Protein AF-Q7WUM9-F1 (afdb_monomer_lite)

Sequence (99 aa):
MSSAKKIGLFACTGVVAGNMMGSGIALLPANLASIGGIAIWGWIISIIGAMSLAYVYARLATKNPQQGGPIAYAGEISPAFGFQTGVLYYHANWIGNLA

Secondary structure (DSSP, 8-state):
-----PPPHHHHHHHHHHHHHTTHHHHHHHHHHTT-TTHHHHHHHHHHHHHHHHHHHHHHHHH---TTTHHHHHHHH-HHHHHHHHHHHHHHHHHHHH-

Foldseek 3Di:
DPDPPDDDPVRVVVVVVPLVCDPVVVCVVVVVVVVPPVCVVVVVVVVVVVVVVVVVQVVCCVVPVDPPRPLVVLVVVPVVRSVVCVVVVVVCVVVSVVD

InterPro domains:
  IPR002293 Amino acid/polyamine transporter I [PF13520] (7-97)
  IPR050367 Amino acid-polyamine-organocation superfamily [PTHR42770] (3-97)

Structure (mmCIF, N/CA/C/O backbone):
data_AF-Q7WUM9-F1
#
_entry.id   AF-Q7WUM9-F1
#
loop_
_atom_site.group_PDB
_atom_site.id
_atom_site.type_symbol
_atom_site.label_atom_id
_atom_site.label_alt_id
_atom_site.label_comp_id
_atom_site.label_asym_id
_atom_site.label_entity_id
_atom_site.label_seq_id
_atom_site.pdbx_PDB_ins_code
_atom_site.Cartn_x
_atom_site.Cartn_y
_atom_site.Cartn_z
_atom_site.occupancy
_atom_site.B_iso_or_equiv
_atom_site.auth_seq_id
_atom_site.auth_comp_id
_atom_site.auth_asym_id
_atom_site.auth_atom_id
_atom_site.pdbx_PDB_model_num
ATOM 1 N N . MET A 1 1 ? -17.260 27.277 17.214 1.00 41.62 1 MET A N 1
ATOM 2 C CA . MET A 1 1 ? -16.856 25.901 16.848 1.00 41.62 1 MET A CA 1
ATOM 3 C C . MET A 1 1 ? -16.149 25.963 15.506 1.00 41.62 1 MET A C 1
ATOM 5 O O . MET A 1 1 ? -16.798 26.266 14.514 1.00 41.62 1 MET A O 1
ATOM 9 N N . SER A 1 2 ? -14.825 25.795 15.479 1.00 44.53 2 SER A N 1
ATOM 10 C CA . SER A 1 2 ? -14.069 25.765 14.221 1.00 44.53 2 SER A CA 1
ATOM 11 C C . SER A 1 2 ? -14.450 24.492 13.467 1.00 44.53 2 SER A C 1
ATOM 13 O O . SER A 1 2 ? -14.181 23.392 13.945 1.00 44.53 2 SER A O 1
ATOM 15 N N . SER A 1 3 ? -15.162 24.630 12.348 1.00 53.12 3 SER A N 1
ATOM 16 C CA . SER A 1 3 ? -15.493 23.498 11.484 1.00 53.12 3 SER A CA 1
ATOM 17 C C . SER A 1 3 ? -14.182 22.939 10.937 1.00 53.12 3 SER A C 1
ATOM 19 O O . SER A 1 3 ? -13.476 23.634 10.206 1.00 53.12 3 SER A O 1
ATOM 21 N N . ALA A 1 4 ? -13.809 21.724 11.348 1.00 62.53 4 ALA A N 1
ATOM 22 C CA . ALA A 1 4 ? -12.589 21.080 10.880 1.00 62.53 4 ALA A CA 1
ATOM 23 C C . ALA A 1 4 ? -12.598 21.057 9.345 1.00 62.53 4 ALA A C 1
ATOM 25 O O . ALA A 1 4 ? -13.511 20.500 8.728 1.00 62.53 4 ALA A O 1
ATOM 26 N N . LYS A 1 5 ? -11.604 21.704 8.729 1.00 71.94 5 LYS A N 1
ATOM 27 C CA . LYS A 1 5 ? -11.502 21.824 7.275 1.00 71.94 5 LYS A CA 1
ATOM 28 C C . LYS A 1 5 ? -11.283 20.425 6.700 1.00 71.94 5 LYS A C 1
ATOM 30 O O . LYS A 1 5 ? -10.191 19.873 6.793 1.00 71.94 5 LYS A O 1
ATOM 35 N N . LYS A 1 6 ? -12.345 19.823 6.165 1.00 77.56 6 LYS A N 1
ATOM 36 C CA . LYS A 1 6 ? -12.269 18.501 5.541 1.00 77.56 6 LYS A CA 1
ATOM 37 C C . LYS A 1 6 ? -11.474 18.608 4.245 1.00 77.56 6 LYS A C 1
ATOM 39 O O . LYS A 1 6 ? -11.650 19.554 3.478 1.00 77.56 6 LYS A O 1
ATOM 44 N N . ILE A 1 7 ? -10.598 17.639 4.013 1.00 83.75 7 ILE A N 1
ATOM 45 C CA . ILE A 1 7 ? -9.852 17.529 2.760 1.00 83.75 7 ILE A CA 1
ATOM 46 C C . ILE A 1 7 ? -10.839 17.107 1.660 1.00 83.75 7 ILE A C 1
ATOM 48 O O . ILE A 1 7 ? -11.657 16.209 1.862 1.00 83.75 7 ILE A O 1
ATOM 52 N N . GLY A 1 8 ? -10.806 17.797 0.517 1.00 87.56 8 GLY A N 1
ATOM 53 C CA . GLY A 1 8 ? -11.652 17.483 -0.637 1.00 87.56 8 GLY A CA 1
ATOM 54 C C . GLY A 1 8 ? -11.169 16.246 -1.400 1.00 87.56 8 GLY A C 1
ATOM 55 O O . GLY A 1 8 ? -10.005 15.866 -1.297 1.00 87.56 8 GLY A O 1
ATOM 56 N N . LEU A 1 9 ? -12.044 15.650 -2.217 1.00 87.88 9 LEU A N 1
ATOM 57 C CA . LEU A 1 9 ? -11.772 14.405 -2.952 1.00 87.88 9 LEU A CA 1
ATOM 58 C C . LEU A 1 9 ? -10.457 14.448 -3.747 1.00 87.88 9 LEU A C 1
ATOM 60 O O . LEU A 1 9 ? -9.619 13.572 -3.581 1.00 87.88 9 LEU A O 1
ATOM 64 N N . PHE A 1 10 ? -10.249 15.494 -4.550 1.00 90.50 10 PHE A N 1
ATOM 65 C CA . PHE A 1 10 ? -9.041 15.637 -5.368 1.00 90.50 10 PHE A CA 1
ATOM 66 C C . PHE A 1 10 ? -7.762 15.721 -4.535 1.00 90.50 10 PHE A C 1
ATOM 68 O O . PHE A 1 10 ? -6.751 15.129 -4.901 1.00 90.50 10 PHE A O 1
ATOM 75 N N . ALA A 1 11 ? -7.813 16.416 -3.398 1.00 89.19 11 ALA A N 1
ATOM 76 C CA . ALA A 1 11 ? -6.677 16.498 -2.494 1.00 89.19 11 ALA A CA 1
ATOM 77 C C . ALA A 1 11 ? -6.406 15.137 -1.828 1.00 89.19 11 ALA A C 1
ATOM 79 O O . ALA A 1 11 ? -5.255 14.718 -1.776 1.00 89.19 11 ALA A O 1
ATOM 80 N N . CYS A 1 12 ? -7.442 14.399 -1.411 1.00 88.44 12 CYS A N 1
ATOM 81 C CA . CYS A 1 12 ? -7.287 13.034 -0.896 1.00 88.44 12 CYS A CA 1
ATOM 82 C C . CYS A 1 12 ? -6.671 12.091 -1.942 1.00 88.44 12 CYS A C 1
ATOM 84 O O . CYS A 1 12 ? -5.717 11.379 -1.636 1.00 88.44 12 CYS A O 1
ATOM 86 N N . THR A 1 13 ? -7.174 12.103 -3.179 1.00 89.69 13 THR A N 1
ATOM 87 C CA . THR A 1 13 ? -6.631 11.279 -4.269 1.00 89.69 13 THR A CA 1
ATOM 88 C C . THR A 1 13 ? -5.186 11.658 -4.587 1.00 89.69 13 THR A C 1
ATOM 90 O O . THR A 1 13 ? -4.350 10.772 -4.744 1.00 89.69 13 THR A O 1
ATOM 93 N N . GLY A 1 14 ? -4.872 12.956 -4.623 1.00 91.31 14 GLY A N 1
ATOM 94 C CA . GLY A 1 14 ? -3.515 13.450 -4.852 1.00 91.31 14 GLY A CA 1
ATOM 95 C C . GLY A 1 14 ? -2.532 13.014 -3.765 1.00 91.31 14 GLY A C 1
ATOM 96 O O . GLY A 1 14 ? -1.436 12.567 -4.088 1.00 91.31 14 GLY A O 1
ATOM 97 N N . VAL A 1 15 ? -2.935 13.065 -2.491 1.00 90.12 15 VAL A N 1
ATOM 98 C CA . VAL A 1 15 ? -2.104 12.595 -1.368 1.00 90.12 15 VAL A CA 1
ATOM 99 C C . VAL A 1 15 ? -1.822 11.097 -1.479 1.00 90.12 15 VAL A C 1
ATOM 101 O O . VAL A 1 15 ? -0.679 10.678 -1.321 1.00 90.12 15 VAL A O 1
ATOM 104 N N . VAL A 1 16 ? -2.833 10.282 -1.798 1.00 89.88 16 VAL A N 1
ATOM 105 C CA . VAL A 1 16 ? -2.641 8.833 -1.972 1.00 89.88 16 VAL A CA 1
ATOM 106 C C . VAL A 1 16 ? -1.717 8.539 -3.156 1.00 89.88 16 VAL A C 1
ATOM 108 O O . VAL A 1 16 ? -0.774 7.764 -3.010 1.00 89.88 16 VAL A O 1
ATOM 111 N N . ALA A 1 17 ? -1.941 9.183 -4.305 1.00 89.19 17 ALA A N 1
ATOM 112 C CA . ALA A 1 17 ? -1.111 8.994 -5.494 1.00 89.19 17 ALA A CA 1
ATOM 113 C C . ALA A 1 17 ? 0.344 9.433 -5.259 1.00 89.19 17 ALA A C 1
ATOM 115 O O . ALA A 1 17 ? 1.270 8.724 -5.652 1.00 89.19 17 ALA A O 1
ATOM 116 N N . GLY A 1 18 ? 0.550 10.566 -4.581 1.00 87.50 18 GLY A N 1
ATOM 117 C CA . GLY A 1 18 ? 1.878 11.061 -4.215 1.00 87.50 18 GLY A CA 1
ATOM 118 C C . GLY A 1 18 ? 2.620 10.098 -3.290 1.00 87.50 18 GLY A C 1
ATOM 119 O O . GLY A 1 18 ? 3.758 9.730 -3.580 1.00 87.50 18 GLY A O 1
ATOM 120 N N . ASN A 1 19 ? 1.951 9.617 -2.237 1.00 88.06 19 ASN A N 1
ATOM 121 C CA . ASN A 1 19 ? 2.538 8.656 -1.301 1.00 88.06 19 ASN A CA 1
ATOM 122 C C . ASN A 1 19 ? 2.868 7.309 -1.966 1.00 88.06 19 ASN A C 1
ATOM 124 O O . ASN A 1 19 ? 3.839 6.670 -1.581 1.00 88.06 19 ASN A O 1
ATOM 128 N N . MET A 1 20 ? 2.082 6.871 -2.958 1.00 86.62 20 MET A N 1
ATOM 129 C CA . MET A 1 20 ? 2.335 5.617 -3.679 1.00 86.62 20 MET A CA 1
ATOM 130 C C . MET A 1 20 ? 3.465 5.719 -4.712 1.00 86.62 20 MET A C 1
ATOM 132 O O . MET A 1 20 ? 4.197 4.749 -4.889 1.00 86.62 20 MET A O 1
ATOM 136 N N . MET A 1 21 ? 3.609 6.850 -5.413 1.00 86.44 21 MET A N 1
ATOM 137 C CA . MET A 1 21 ? 4.675 7.014 -6.412 1.00 86.44 21 MET A CA 1
ATOM 138 C C . MET A 1 21 ? 6.058 7.153 -5.763 1.00 86.44 21 MET A C 1
ATOM 140 O O . MET A 1 21 ? 7.011 6.532 -6.243 1.00 86.44 21 MET A O 1
ATOM 144 N N . GLY A 1 22 ? 6.152 7.928 -4.673 1.00 80.94 22 GLY A N 1
ATOM 145 C CA . GLY A 1 22 ? 7.374 8.118 -3.884 1.00 80.94 22 GLY A CA 1
ATOM 146 C C . GLY A 1 22 ? 8.635 8.392 -4.719 1.00 80.94 22 GLY A C 1
ATOM 147 O O . GLY A 1 22 ? 8.576 8.907 -5.837 1.00 80.94 22 GLY A O 1
ATOM 148 N N . SER A 1 23 ? 9.797 8.016 -4.183 1.00 76.50 23 SER A N 1
ATOM 149 C CA . SER A 1 23 ? 11.076 8.007 -4.914 1.00 76.50 23 SER A CA 1
ATOM 150 C C . SER A 1 23 ? 11.207 6.811 -5.876 1.00 76.50 23 SER A C 1
ATOM 152 O O . SER A 1 23 ? 11.972 6.861 -6.841 1.00 76.50 23 SER A O 1
ATOM 154 N N . GLY A 1 24 ? 10.429 5.743 -5.659 1.00 73.62 24 GLY A N 1
ATOM 155 C CA . GLY A 1 24 ? 10.535 4.478 -6.391 1.00 73.62 24 GLY A CA 1
ATOM 156 C C . GLY A 1 24 ? 10.234 4.581 -7.888 1.00 73.62 24 GLY A C 1
ATOM 157 O O . GLY A 1 24 ? 10.848 3.866 -8.683 1.00 73.62 24 GLY A O 1
ATOM 158 N N . ILE A 1 25 ? 9.355 5.500 -8.307 1.00 82.56 25 ILE A N 1
ATOM 159 C CA . ILE A 1 25 ? 8.998 5.649 -9.727 1.00 82.56 25 ILE A CA 1
ATOM 160 C C . ILE A 1 25 ? 10.160 6.125 -10.607 1.00 82.56 25 ILE A C 1
ATOM 162 O O . ILE A 1 25 ? 10.229 5.756 -11.778 1.00 82.56 25 ILE A O 1
ATOM 166 N N . ALA A 1 26 ? 11.110 6.876 -10.043 1.00 82.12 26 ALA A N 1
ATOM 167 C CA . ALA A 1 26 ? 12.297 7.329 -10.766 1.00 82.12 26 ALA A CA 1
ATOM 168 C C . ALA A 1 26 ? 13.285 6.181 -11.046 1.00 82.12 26 ALA A C 1
ATOM 170 O O . ALA A 1 26 ? 13.980 6.191 -12.059 1.00 82.12 26 ALA A O 1
ATOM 171 N N . LEU A 1 27 ? 13.328 5.176 -10.164 1.00 81.94 27 LEU A N 1
ATOM 172 C CA . LEU A 1 27 ? 14.236 4.027 -10.261 1.00 81.94 27 LEU A CA 1
ATOM 173 C C . LEU A 1 27 ? 13.631 2.849 -11.036 1.00 81.94 27 LEU A C 1
ATOM 175 O O . LEU A 1 27 ? 14.361 1.971 -11.501 1.00 81.94 27 LEU A O 1
ATOM 179 N N . LEU A 1 28 ? 12.306 2.832 -11.211 1.00 81.81 28 LEU A N 1
ATOM 180 C CA . LEU A 1 28 ? 11.589 1.779 -11.932 1.00 81.81 28 LEU A CA 1
ATOM 181 C C . LEU A 1 28 ? 12.162 1.501 -13.334 1.00 81.81 28 LEU A C 1
ATOM 183 O O . LEU A 1 28 ? 12.418 0.329 -13.611 1.00 81.81 28 LEU A O 1
ATOM 187 N N . PRO A 1 29 ? 12.430 2.498 -14.204 1.00 79.88 29 PRO A N 1
ATOM 188 C CA . PRO A 1 29 ? 12.960 2.237 -15.542 1.00 79.88 29 PRO A CA 1
ATOM 189 C C . PRO A 1 29 ? 14.315 1.526 -15.520 1.00 79.88 29 PRO A C 1
ATOM 191 O O . PRO A 1 29 ? 14.522 0.597 -16.294 1.00 79.88 29 PRO A O 1
ATOM 194 N N . ALA A 1 30 ? 15.211 1.912 -14.606 1.00 82.56 30 ALA A N 1
ATOM 195 C CA . ALA A 1 30 ? 16.524 1.287 -14.467 1.00 82.56 30 ALA A CA 1
ATOM 196 C C . ALA A 1 30 ? 16.412 -0.172 -13.990 1.00 82.56 30 ALA A C 1
ATOM 198 O O . ALA A 1 30 ? 17.059 -1.058 -14.547 1.00 82.56 30 ALA A O 1
ATOM 199 N N . ASN A 1 31 ? 15.533 -0.442 -13.019 1.00 81.50 31 ASN A N 1
ATOM 200 C CA . ASN A 1 31 ? 15.307 -1.798 -12.511 1.00 81.50 31 ASN A CA 1
ATOM 201 C C . ASN A 1 31 ? 14.641 -2.701 -13.563 1.00 81.50 31 ASN A C 1
ATOM 203 O O . ASN A 1 31 ? 15.049 -3.847 -13.756 1.00 81.50 31 ASN A O 1
AT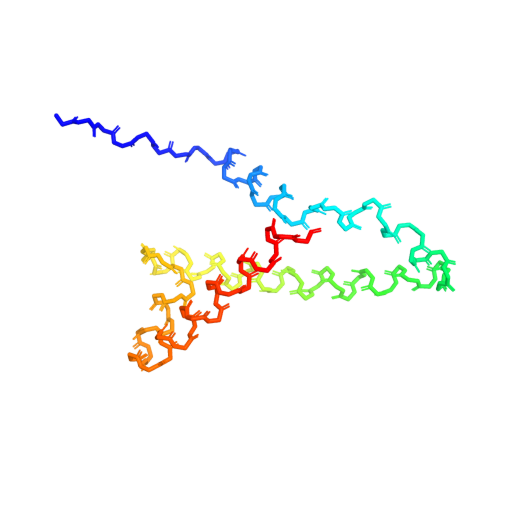OM 207 N N . LEU A 1 32 ? 13.649 -2.178 -14.287 1.00 80.19 32 LEU A N 1
ATOM 208 C CA . LEU A 1 32 ? 12.906 -2.907 -15.320 1.00 80.19 32 LEU A CA 1
ATOM 209 C C . LEU A 1 32 ? 13.723 -3.106 -16.604 1.00 80.19 32 LEU A C 1
ATOM 211 O O . LEU A 1 32 ? 13.516 -4.102 -17.296 1.00 80.19 32 LEU A O 1
ATOM 215 N N . ALA A 1 33 ? 14.682 -2.224 -16.902 1.00 80.44 33 ALA A N 1
ATOM 216 C CA . ALA A 1 33 ? 15.584 -2.377 -18.044 1.00 80.44 33 ALA A CA 1
ATOM 217 C C . ALA A 1 33 ? 16.412 -3.670 -17.973 1.00 80.44 33 ALA A C 1
ATOM 219 O O . ALA A 1 33 ? 16.691 -4.262 -19.012 1.00 80.44 33 ALA A O 1
ATOM 220 N N . SER A 1 34 ? 16.747 -4.144 -16.766 1.00 76.69 34 SER A N 1
ATOM 221 C CA . SER A 1 34 ? 17.475 -5.410 -16.576 1.00 76.69 34 SER A CA 1
ATOM 222 C C . SER A 1 34 ? 16.645 -6.654 -16.929 1.00 76.69 34 SER A C 1
ATOM 224 O O . SER A 1 34 ? 17.197 -7.668 -17.348 1.00 76.69 34 SER A O 1
ATOM 226 N N . ILE A 1 35 ? 15.317 -6.565 -16.797 1.00 79.31 35 ILE A N 1
ATOM 227 C CA . ILE A 1 35 ? 14.354 -7.636 -17.102 1.00 79.31 35 ILE A CA 1
ATOM 228 C C . ILE A 1 35 ? 13.888 -7.543 -18.568 1.00 79.31 35 ILE A C 1
ATOM 230 O O . ILE A 1 35 ? 13.557 -8.551 -19.192 1.00 79.31 35 ILE A O 1
ATOM 234 N N . GLY A 1 36 ? 13.876 -6.334 -19.138 1.00 81.00 36 GLY A N 1
ATOM 235 C CA . GLY A 1 36 ? 13.432 -6.058 -20.503 1.00 81.00 36 GLY A CA 1
ATOM 236 C C . GLY A 1 36 ? 11.905 -5.983 -20.652 1.00 81.00 36 GLY A C 1
ATOM 237 O O . GLY A 1 36 ? 11.151 -5.919 -19.680 1.00 81.00 36 GLY A O 1
ATOM 238 N N . GLY A 1 37 ? 11.421 -5.996 -21.900 1.00 79.94 37 GLY A N 1
ATOM 239 C CA . GLY A 1 37 ? 10.001 -5.784 -22.238 1.00 79.94 37 GLY A CA 1
ATOM 240 C C . GLY A 1 37 ? 9.021 -6.823 -21.675 1.00 79.94 37 GLY A C 1
ATOM 241 O O . GLY A 1 37 ? 7.820 -6.563 -21.619 1.00 79.94 37 GLY A O 1
ATOM 242 N N . ILE A 1 38 ? 9.511 -7.973 -21.195 1.00 85.56 38 ILE A N 1
ATOM 243 C CA . ILE A 1 38 ? 8.666 -8.995 -20.561 1.00 85.56 38 ILE A CA 1
ATOM 244 C C . ILE A 1 38 ? 8.055 -8.518 -19.237 1.00 85.56 38 ILE A C 1
ATOM 246 O O . ILE A 1 38 ? 7.033 -9.048 -18.798 1.00 85.56 38 ILE A O 1
ATOM 250 N N . ALA A 1 39 ? 8.614 -7.467 -18.634 1.00 83.25 39 ALA A N 1
ATOM 251 C CA . ALA A 1 39 ? 8.091 -6.888 -17.407 1.00 83.25 39 ALA A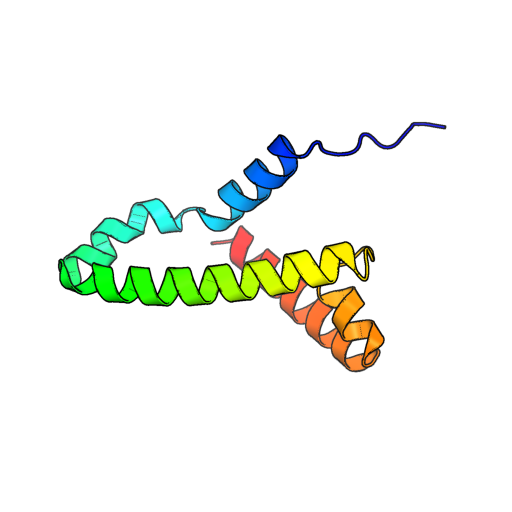 CA 1
ATOM 252 C C . ALA A 1 39 ? 6.666 -6.317 -17.541 1.00 83.25 39 ALA A C 1
ATOM 254 O O . ALA A 1 39 ? 5.988 -6.130 -16.530 1.00 83.25 39 ALA A O 1
ATOM 255 N N . ILE A 1 40 ? 6.172 -6.103 -18.769 1.00 85.94 40 ILE A N 1
ATOM 256 C CA . ILE A 1 40 ? 4.779 -5.712 -19.032 1.00 85.94 40 ILE A CA 1
ATOM 257 C C . ILE A 1 40 ? 3.776 -6.717 -18.431 1.00 85.94 40 ILE A C 1
ATOM 259 O O . ILE A 1 40 ? 2.743 -6.317 -17.898 1.00 85.94 40 ILE A O 1
ATOM 263 N N . TRP A 1 41 ? 4.098 -8.016 -18.432 1.00 88.06 41 TRP A N 1
ATOM 264 C CA . TRP A 1 41 ? 3.248 -9.044 -17.824 1.00 88.06 41 TRP A CA 1
ATOM 265 C C . TRP A 1 41 ? 3.235 -8.943 -16.299 1.00 88.06 41 TRP A C 1
ATOM 267 O O . TRP A 1 41 ? 2.183 -9.086 -15.677 1.00 88.06 41 TRP A O 1
ATOM 277 N N . GLY A 1 42 ? 4.385 -8.617 -15.700 1.00 87.69 42 GLY A N 1
ATOM 278 C CA . GLY A 1 42 ? 4.484 -8.317 -14.272 1.00 87.69 42 GLY A CA 1
ATOM 279 C C . GLY A 1 42 ? 3.633 -7.107 -13.888 1.00 87.69 42 GLY A C 1
ATOM 280 O O . GLY A 1 42 ? 2.921 -7.150 -12.884 1.00 87.69 42 GLY A O 1
ATOM 281 N N . TRP A 1 43 ? 3.628 -6.063 -14.720 1.00 89.06 43 TRP A N 1
ATOM 282 C CA . TRP A 1 43 ? 2.755 -4.901 -14.545 1.00 89.06 43 TRP A CA 1
ATOM 283 C C . TRP A 1 43 ? 1.272 -5.263 -14.597 1.00 89.06 43 TRP A C 1
ATOM 285 O O . TRP A 1 43 ? 0.524 -4.820 -13.730 1.00 89.06 43 TRP A O 1
ATOM 295 N N . ILE A 1 44 ? 0.843 -6.106 -15.542 1.00 92.62 44 ILE A N 1
ATOM 296 C CA . ILE A 1 44 ? -0.557 -6.558 -15.625 1.00 92.62 44 ILE A CA 1
ATOM 297 C C . ILE A 1 44 ? -0.970 -7.278 -14.336 1.00 92.62 44 ILE A C 1
ATOM 299 O O . ILE A 1 44 ? -1.991 -6.937 -13.738 1.00 92.62 44 ILE A O 1
ATOM 303 N N . ILE A 1 45 ? -0.159 -8.231 -13.866 1.00 93.31 45 ILE A N 1
ATOM 304 C CA . ILE A 1 45 ? -0.446 -8.977 -12.631 1.00 93.31 45 ILE A CA 1
ATOM 305 C C . ILE A 1 45 ? -0.473 -8.029 -11.422 1.00 93.31 45 ILE A C 1
ATOM 307 O O . ILE A 1 45 ? -1.372 -8.112 -10.583 1.00 93.31 45 ILE A O 1
ATOM 311 N N . SER A 1 46 ? 0.468 -7.085 -11.361 1.00 91.19 46 SER A N 1
ATOM 312 C CA . SER A 1 46 ? 0.562 -6.103 -10.275 1.00 91.19 46 SER A CA 1
ATOM 313 C C . SER A 1 46 ? -0.648 -5.168 -10.246 1.00 91.19 46 SER A C 1
ATOM 315 O O . SER A 1 46 ? -1.193 -4.912 -9.174 1.00 91.19 46 SER A O 1
ATOM 317 N N . ILE A 1 47 ? -1.122 -4.708 -11.410 1.00 92.94 47 ILE A N 1
ATOM 318 C CA . ILE A 1 47 ? -2.333 -3.884 -11.535 1.00 92.94 47 ILE A CA 1
ATOM 319 C C . ILE A 1 47 ? -3.556 -4.656 -11.041 1.00 92.94 47 ILE A C 1
ATOM 321 O O . ILE A 1 47 ? -4.358 -4.101 -10.292 1.00 92.94 47 ILE A O 1
ATOM 325 N N . ILE A 1 48 ? -3.696 -5.933 -11.403 1.00 95.25 48 ILE A N 1
ATOM 326 C CA . ILE A 1 48 ? -4.821 -6.763 -10.946 1.00 95.25 48 ILE A CA 1
ATOM 327 C C . ILE A 1 48 ? -4.806 -6.905 -9.416 1.00 95.25 48 ILE A C 1
ATOM 329 O O . ILE A 1 48 ? -5.842 -6.726 -8.766 1.00 95.25 48 ILE A O 1
ATOM 333 N N . GLY A 1 49 ? -3.637 -7.172 -8.827 1.00 92.75 49 GLY A N 1
ATOM 334 C CA . GLY A 1 49 ? -3.475 -7.247 -7.373 1.00 92.75 49 GLY A CA 1
ATOM 335 C C . GLY A 1 49 ? -3.798 -5.920 -6.678 1.00 92.75 49 GLY A C 1
ATOM 336 O O . GLY A 1 49 ? -4.591 -5.887 -5.735 1.00 92.75 49 GLY A O 1
ATOM 337 N N . ALA A 1 50 ? -3.252 -4.814 -7.189 1.00 93.50 50 ALA A N 1
ATOM 338 C CA . ALA A 1 50 ? -3.479 -3.474 -6.653 1.00 93.50 50 ALA A CA 1
ATOM 339 C C . ALA A 1 50 ? -4.957 -3.058 -6.735 1.00 93.50 50 ALA A C 1
ATOM 341 O O . ALA A 1 50 ? -5.509 -2.559 -5.754 1.00 93.50 50 ALA A O 1
ATOM 342 N N . MET A 1 51 ? -5.624 -3.319 -7.863 1.00 94.06 51 MET A N 1
ATOM 343 C CA . MET A 1 51 ? -7.054 -3.043 -8.050 1.00 94.06 51 MET A CA 1
ATOM 344 C C . MET A 1 51 ? -7.924 -3.854 -7.087 1.00 94.06 51 MET A C 1
ATOM 346 O O . MET A 1 51 ? -8.880 -3.323 -6.519 1.00 94.06 51 MET A O 1
ATOM 350 N N . SER A 1 52 ? -7.573 -5.121 -6.857 1.00 94.38 52 SER A N 1
ATOM 351 C CA . SER A 1 52 ? -8.283 -5.984 -5.906 1.00 94.38 52 SER A CA 1
ATOM 352 C C . SER A 1 52 ? -8.182 -5.436 -4.480 1.00 94.38 52 SER A C 1
ATOM 354 O O . SER A 1 52 ? -9.190 -5.324 -3.781 1.00 94.38 52 SER A O 1
ATOM 356 N N . LEU A 1 53 ? -6.983 -5.017 -4.065 1.00 91.19 53 LEU A N 1
ATOM 357 C CA . LEU A 1 53 ? -6.760 -4.427 -2.746 1.00 91.19 53 LEU A CA 1
ATOM 358 C C . LEU A 1 53 ? -7.471 -3.071 -2.599 1.00 91.19 53 LEU A C 1
ATOM 360 O O . LEU A 1 53 ? -8.121 -2.817 -1.582 1.00 91.19 53 LEU A O 1
ATOM 364 N N . ALA A 1 54 ? -7.413 -2.226 -3.631 1.00 91.56 54 ALA A N 1
ATOM 365 C CA . ALA A 1 54 ? -8.116 -0.947 -3.668 1.00 91.56 54 ALA A CA 1
ATOM 366 C C . ALA A 1 54 ? -9.633 -1.130 -3.509 1.00 91.56 54 ALA A C 1
ATOM 368 O O . ALA A 1 54 ? -10.267 -0.388 -2.757 1.00 91.56 54 ALA A O 1
ATOM 369 N N . TYR A 1 55 ? -10.211 -2.149 -4.152 1.00 92.75 55 TYR A N 1
ATOM 370 C CA . TYR A 1 55 ? -11.628 -2.470 -4.009 1.00 92.75 55 TYR A CA 1
ATOM 371 C C . TYR A 1 55 ? -11.992 -2.884 -2.576 1.00 92.75 55 TYR A C 1
ATOM 373 O O . TYR A 1 55 ? -12.997 -2.411 -2.038 1.00 92.75 55 TYR A O 1
ATOM 381 N N .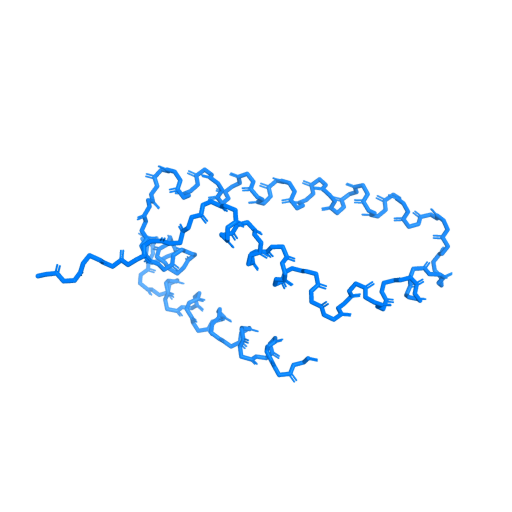 VAL A 1 56 ? -11.166 -3.713 -1.928 1.00 91.56 56 VAL A N 1
ATOM 382 C CA . VAL A 1 56 ? -11.376 -4.113 -0.526 1.00 91.56 56 VAL A CA 1
ATOM 383 C C . VAL A 1 56 ? -11.373 -2.891 0.392 1.00 91.56 56 VAL A C 1
ATOM 385 O O . VAL A 1 56 ? -12.316 -2.710 1.166 1.00 91.56 56 VAL A O 1
ATOM 388 N N . TYR A 1 57 ? -10.379 -2.008 0.267 1.00 88.31 57 TYR A N 1
ATOM 389 C CA . TYR A 1 57 ? -10.320 -0.789 1.078 1.00 88.31 57 TYR A CA 1
ATOM 390 C C . TYR A 1 57 ? -11.468 0.178 0.782 1.00 88.31 57 TYR A C 1
ATOM 392 O O . TYR A 1 57 ? -12.047 0.724 1.718 1.00 88.31 57 TYR A O 1
ATOM 400 N N . ALA A 1 58 ? -11.864 0.349 -0.482 1.00 88.38 58 ALA A N 1
ATOM 401 C CA . ALA A 1 58 ? -13.021 1.169 -0.841 1.00 88.38 58 ALA A CA 1
ATOM 402 C C . ALA A 1 58 ? -14.322 0.615 -0.232 1.00 88.38 58 ALA A C 1
ATOM 404 O O . ALA A 1 58 ? -15.165 1.365 0.275 1.00 88.38 58 ALA A O 1
ATOM 405 N N . ARG A 1 59 ? -14.489 -0.713 -0.230 1.00 88.38 59 ARG A N 1
ATOM 406 C CA . ARG A 1 59 ? -15.661 -1.366 0.360 1.00 88.38 59 ARG A CA 1
ATOM 407 C C . ARG A 1 59 ? -15.674 -1.269 1.885 1.00 88.38 59 ARG A C 1
ATOM 409 O O . ARG A 1 59 ? -16.741 -1.056 2.456 1.00 88.38 59 ARG A O 1
ATOM 416 N N . LEU A 1 60 ? -14.521 -1.396 2.537 1.00 86.06 60 LEU A N 1
ATOM 417 C CA . LEU A 1 60 ? -14.399 -1.228 3.988 1.00 86.06 60 LEU A CA 1
ATOM 418 C C . LEU A 1 60 ? -14.636 0.225 4.407 1.00 86.06 60 LEU A C 1
ATOM 420 O O . LEU A 1 60 ? -15.435 0.463 5.305 1.00 86.06 60 LEU A O 1
ATOM 424 N N . ALA A 1 61 ? -14.051 1.191 3.697 1.00 84.19 61 ALA A N 1
ATOM 425 C CA . ALA A 1 61 ? -14.235 2.613 3.978 1.00 84.19 61 ALA A CA 1
ATOM 426 C C . ALA A 1 61 ? -15.697 3.067 3.831 1.00 84.19 61 ALA A C 1
ATOM 428 O O . ALA A 1 61 ? -16.140 3.959 4.549 1.00 84.19 61 ALA A O 1
ATOM 429 N N . THR A 1 62 ? -16.459 2.449 2.921 1.00 84.75 62 THR A N 1
ATOM 430 C CA . THR A 1 62 ? -17.890 2.747 2.736 1.00 84.75 62 THR A CA 1
ATOM 431 C C . THR A 1 62 ? -18.792 2.025 3.736 1.00 84.75 62 THR A C 1
ATOM 433 O O . THR A 1 62 ? -19.784 2.606 4.168 1.00 84.75 62 THR A O 1
ATOM 436 N N . LYS A 1 63 ? -18.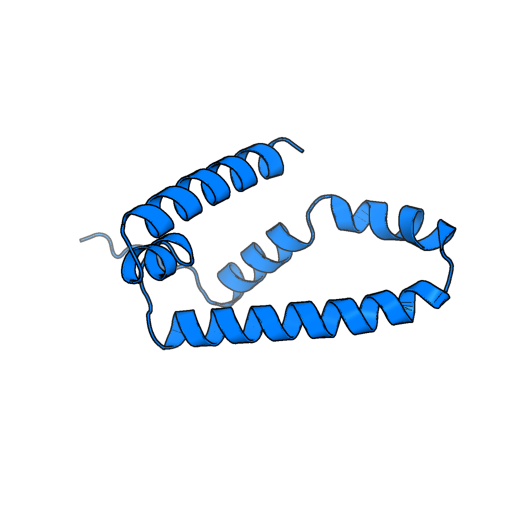477 0.778 4.113 1.00 83.56 63 LYS A N 1
ATOM 437 C CA . LYS A 1 63 ? -19.282 -0.000 5.073 1.00 83.56 63 LYS A CA 1
ATOM 438 C C . LYS A 1 63 ? -19.006 0.347 6.534 1.00 83.56 63 LYS A C 1
ATOM 440 O O . LYS A 1 63 ? -19.935 0.313 7.333 1.00 83.56 63 LYS A O 1
ATOM 445 N N . ASN A 1 64 ? -17.757 0.643 6.879 1.00 81.25 64 ASN A N 1
ATOM 446 C CA . ASN A 1 64 ? -17.335 0.971 8.233 1.00 81.25 64 ASN A CA 1
ATOM 447 C C . ASN A 1 64 ? -16.370 2.176 8.206 1.00 81.25 64 ASN A C 1
ATOM 449 O O . ASN A 1 64 ? -15.149 2.008 8.138 1.00 81.25 64 ASN A O 1
ATOM 453 N N . PRO A 1 65 ? -16.888 3.417 8.199 1.00 76.94 65 PRO A N 1
ATOM 454 C CA . PRO A 1 65 ? -16.074 4.628 8.112 1.00 76.94 65 PRO A CA 1
ATOM 455 C C . PRO A 1 65 ? -15.471 5.010 9.478 1.00 76.94 65 PRO A C 1
ATOM 457 O O . PRO A 1 65 ? -15.696 6.107 9.991 1.00 76.94 65 PRO A O 1
ATOM 460 N N . GLN A 1 66 ? -14.712 4.101 10.090 1.00 77.81 66 GLN A N 1
ATOM 461 C CA . GLN A 1 66 ? -14.001 4.355 11.343 1.00 77.81 66 GLN A CA 1
ATOM 462 C C . GLN A 1 66 ? -12.677 5.095 11.123 1.00 77.81 66 GLN A C 1
ATOM 464 O O . GLN A 1 66 ? -11.955 4.884 10.146 1.00 77.81 66 GLN A O 1
ATOM 469 N N . GLN A 1 67 ? -12.337 5.961 12.079 1.00 72.44 67 GLN A N 1
ATOM 470 C CA . GLN A 1 67 ? -11.036 6.626 12.123 1.00 72.44 67 GLN A CA 1
ATOM 471 C C . GLN A 1 67 ? -9.953 5.622 12.538 1.00 72.44 67 GLN A C 1
ATOM 473 O O . GLN A 1 67 ? -10.131 4.882 13.499 1.00 72.44 67 GLN A O 1
ATOM 478 N N . GLY A 1 68 ? -8.830 5.600 11.817 1.00 72.50 68 GLY A N 1
ATOM 479 C CA . GLY A 1 68 ? -7.724 4.656 12.049 1.00 72.50 68 GLY A CA 1
ATOM 480 C C . GLY A 1 68 ? -7.602 3.542 11.003 1.00 72.50 68 GLY A C 1
ATOM 481 O O . GLY A 1 68 ? -6.602 2.825 11.001 1.00 72.50 68 GLY A O 1
ATOM 482 N N . GLY A 1 69 ? -8.567 3.422 10.083 1.00 82.50 69 GLY A N 1
ATOM 483 C CA . GLY A 1 69 ? -8.480 2.550 8.9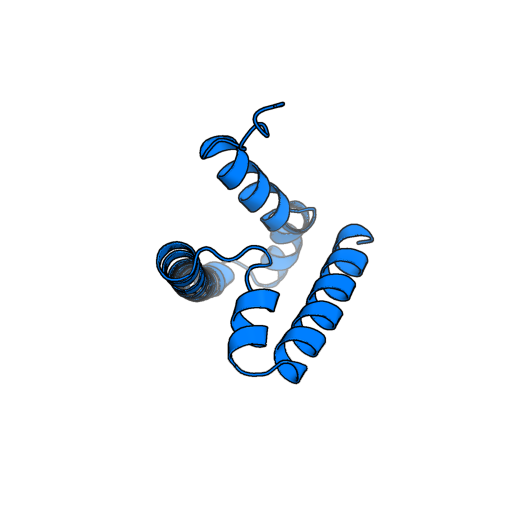08 1.00 82.50 69 GLY A CA 1
ATOM 484 C C . GLY A 1 69 ? -8.150 1.091 9.271 1.00 82.50 69 GLY A C 1
ATOM 485 O O . GLY A 1 69 ? -8.903 0.493 10.036 1.00 82.50 69 GLY A O 1
ATOM 486 N N . PRO A 1 70 ? -7.033 0.508 8.782 1.00 79.12 70 PRO A N 1
ATOM 487 C CA . PRO A 1 70 ? -6.677 -0.893 9.040 1.00 79.12 70 PRO A CA 1
ATOM 488 C C . PRO A 1 70 ? -6.584 -1.255 10.527 1.00 79.12 70 PRO A C 1
ATOM 490 O O . PRO A 1 70 ? -6.936 -2.367 10.909 1.00 79.12 70 PRO A O 1
ATOM 493 N N . ILE A 1 71 ? -6.129 -0.319 11.366 1.00 83.00 71 ILE A N 1
ATOM 494 C CA . ILE A 1 71 ? -5.960 -0.528 12.811 1.00 83.00 71 ILE A CA 1
ATOM 495 C C . ILE A 1 71 ? -7.328 -0.682 13.479 1.00 83.00 71 ILE A C 1
ATOM 497 O O . ILE A 1 71 ? -7.515 -1.566 14.312 1.00 83.00 71 ILE A O 1
ATOM 501 N N . ALA A 1 72 ? -8.290 0.150 13.073 1.00 81.06 72 ALA A N 1
ATOM 502 C CA . ALA A 1 72 ? -9.660 0.085 13.563 1.00 81.06 72 ALA A CA 1
ATOM 503 C C . ALA A 1 72 ? -10.342 -1.212 13.096 1.00 81.06 72 ALA A C 1
ATOM 505 O O . ALA A 1 72 ? -10.885 -1.944 13.917 1.00 81.06 72 ALA A O 1
ATOM 506 N N . TYR A 1 73 ? -10.189 -1.570 11.815 1.00 82.56 73 TYR A N 1
ATOM 507 C CA . TYR A 1 73 ? -10.747 -2.810 11.261 1.00 82.56 73 TYR A CA 1
ATOM 508 C C . TYR A 1 73 ? -10.193 -4.073 11.929 1.00 82.56 73 TYR A C 1
ATOM 510 O O . TYR A 1 73 ? -10.946 -4.995 12.225 1.00 82.56 73 TYR A O 1
ATOM 518 N N . ALA A 1 74 ? -8.887 -4.123 12.202 1.00 80.88 74 ALA A N 1
ATOM 519 C CA . ALA A 1 74 ? -8.281 -5.246 12.914 1.00 80.88 74 ALA A CA 1
ATOM 520 C C . ALA A 1 74 ? -8.658 -5.264 14.406 1.00 80.88 74 ALA A C 1
ATOM 522 O O . ALA A 1 74 ? -8.817 -6.337 14.991 1.00 80.88 74 ALA A O 1
ATOM 523 N N . GLY A 1 75 ? -8.830 -4.087 15.015 1.00 79.31 75 GLY A N 1
ATOM 524 C CA . GLY A 1 75 ? -9.265 -3.934 16.403 1.00 79.31 75 GLY A CA 1
ATOM 525 C C . GLY A 1 75 ? -10.679 -4.455 16.666 1.00 79.31 75 GLY A C 1
ATOM 526 O O . GLY A 1 75 ? -10.928 -4.974 17.751 1.00 79.31 75 GLY A O 1
ATOM 527 N N . GLU A 1 76 ? -11.574 -4.391 15.674 1.00 82.38 76 GLU A N 1
ATOM 528 C CA . GLU A 1 76 ? -12.918 -4.988 15.764 1.00 82.38 76 GLU A CA 1
ATOM 529 C C . GLU A 1 76 ? -12.890 -6.519 15.852 1.00 82.38 76 GLU A C 1
ATOM 531 O O . GLU A 1 76 ? -13.773 -7.115 16.463 1.00 82.38 76 GLU A O 1
ATOM 536 N N . ILE A 1 77 ? -11.874 -7.163 15.268 1.00 82.69 77 ILE A N 1
ATOM 537 C CA . ILE A 1 77 ? -11.707 -8.621 15.332 1.00 82.69 77 ILE A CA 1
ATOM 538 C C . ILE A 1 77 ? -11.149 -9.024 16.701 1.00 82.69 77 ILE A C 1
ATOM 540 O O . ILE A 1 77 ? -11.619 -9.980 17.316 1.00 82.69 77 ILE A O 1
ATOM 544 N N . SER A 1 78 ? -10.123 -8.314 17.178 1.00 83.19 78 SER A N 1
ATOM 545 C CA . SER A 1 78 ? -9.581 -8.467 18.530 1.00 83.19 78 SER A CA 1
ATOM 546 C C . SER A 1 78 ? -8.698 -7.271 18.898 1.00 83.19 78 SER A C 1
ATOM 548 O O . SER A 1 78 ? -7.901 -6.826 18.063 1.00 83.19 78 SER A O 1
ATOM 550 N N . PRO A 1 79 ? -8.709 -6.818 20.168 1.00 82.38 79 PRO A N 1
ATOM 551 C CA . PRO A 1 79 ? -7.782 -5.797 20.657 1.00 82.38 79 PRO A CA 1
ATOM 552 C C . PRO A 1 79 ? -6.303 -6.124 20.389 1.00 82.38 79 PRO A C 1
ATOM 554 O O . PRO A 1 79 ? -5.513 -5.222 20.110 1.00 82.38 79 PRO A O 1
ATOM 557 N N . ALA A 1 80 ? -5.926 -7.409 20.414 1.00 85.56 80 ALA A N 1
ATOM 558 C CA . ALA A 1 80 ? -4.555 -7.845 20.141 1.00 85.56 80 ALA A CA 1
ATOM 559 C C . ALA A 1 80 ? -4.147 -7.611 18.674 1.00 85.56 80 ALA A C 1
ATOM 561 O O . ALA A 1 80 ? -3.046 -7.128 18.406 1.00 85.56 80 ALA A O 1
ATOM 562 N N . PHE A 1 81 ? -5.047 -7.889 17.724 1.00 82.75 81 PHE A N 1
ATOM 563 C CA . PHE A 1 81 ? -4.795 -7.665 16.297 1.00 82.75 81 PHE A CA 1
ATOM 564 C C . PHE A 1 81 ? -4.810 -6.177 15.938 1.00 82.75 81 PHE A C 1
ATOM 566 O O . PHE A 1 81 ? -4.010 -5.744 15.104 1.00 82.75 81 PHE A O 1
ATOM 573 N N . GLY A 1 82 ? -5.649 -5.379 16.606 1.00 83.12 82 GLY A N 1
ATOM 574 C CA . GLY A 1 82 ? -5.600 -3.918 16.514 1.00 83.12 82 GLY A CA 1
ATOM 575 C C . GLY A 1 82 ? -4.242 -3.366 16.953 1.00 83.12 82 GLY A C 1
ATOM 576 O O . GLY A 1 82 ? -3.611 -2.618 16.205 1.00 83.12 82 GLY A O 1
ATOM 577 N N . PHE A 1 83 ? -3.738 -3.797 18.115 1.00 86.12 83 PHE A N 1
ATOM 578 C CA . PHE A 1 83 ? -2.422 -3.382 18.609 1.00 86.12 83 PHE A CA 1
ATOM 579 C C . PHE A 1 83 ? -1.288 -3.807 17.666 1.00 86.12 83 PHE A C 1
ATOM 581 O O . PHE A 1 83 ? -0.465 -2.976 17.286 1.00 86.12 83 PHE A O 1
ATOM 588 N N . GLN A 1 84 ? -1.278 -5.067 17.219 1.00 89.81 84 GLN A N 1
ATOM 589 C CA . GLN A 1 84 ? -0.276 -5.567 16.274 1.00 89.81 84 GLN A CA 1
ATOM 590 C C . GLN A 1 84 ? -0.271 -4.755 14.971 1.00 89.81 84 GLN A C 1
ATOM 592 O O . GLN A 1 84 ? 0.785 -4.308 14.525 1.00 89.81 84 GLN A O 1
ATOM 597 N N . THR A 1 85 ? -1.446 -4.523 14.381 1.00 87.81 85 THR A N 1
ATOM 598 C CA . THR A 1 85 ? -1.582 -3.739 13.143 1.00 87.81 85 THR A CA 1
ATOM 599 C C . THR A 1 85 ? -1.129 -2.297 13.354 1.00 87.81 85 THR A C 1
ATOM 601 O O . THR A 1 85 ? -0.462 -1.734 12.490 1.00 87.81 85 THR A O 1
ATOM 604 N N . GLY A 1 86 ? -1.425 -1.712 14.519 1.00 87.50 86 GLY A N 1
ATOM 605 C CA . GLY A 1 86 ? -0.969 -0.375 14.895 1.00 87.50 86 GLY A CA 1
ATOM 606 C C . GLY A 1 86 ? 0.549 -0.262 14.985 1.00 87.50 86 GLY A C 1
ATOM 607 O O . GLY A 1 86 ? 1.130 0.640 14.380 1.00 87.50 86 GLY A O 1
ATOM 608 N N . VAL A 1 87 ? 1.202 -1.200 15.675 1.00 90.44 87 VAL A N 1
ATOM 609 C CA . VAL A 1 87 ? 2.667 -1.229 15.803 1.00 90.44 87 VAL A CA 1
ATOM 610 C C . VAL A 1 87 ? 3.328 -1.405 14.437 1.00 90.44 87 VAL A C 1
ATOM 612 O O . VAL A 1 87 ? 4.250 -0.653 14.114 1.00 90.44 87 VAL A O 1
ATOM 615 N N . LEU A 1 88 ? 2.845 -2.346 13.621 1.00 91.31 88 LEU A N 1
ATOM 616 C CA . LEU A 1 88 ? 3.385 -2.601 12.283 1.00 91.31 88 LEU A CA 1
ATOM 617 C C . LEU A 1 88 ? 3.217 -1.389 11.363 1.00 91.31 88 LEU A C 1
ATOM 619 O O . LEU A 1 88 ? 4.176 -0.976 10.717 1.00 91.31 88 LEU A O 1
ATOM 623 N N . TYR A 1 89 ? 2.022 -0.795 11.330 1.00 89.81 89 TYR A N 1
ATOM 624 C CA . TYR A 1 89 ? 1.733 0.356 10.477 1.00 89.81 89 TYR A CA 1
ATOM 625 C C . TYR A 1 89 ? 2.554 1.587 10.877 1.00 89.81 89 TYR A C 1
ATOM 627 O O . TYR A 1 89 ? 3.083 2.288 10.016 1.00 89.81 89 TYR A O 1
ATOM 635 N N . TYR A 1 90 ? 2.712 1.827 12.182 1.00 88.50 90 TYR A N 1
ATOM 636 C CA . TYR A 1 90 ? 3.534 2.926 12.679 1.00 88.50 90 TYR A CA 1
ATOM 637 C C . TYR A 1 90 ? 5.004 2.765 12.275 1.00 88.50 90 TYR A C 1
ATOM 639 O O . TYR A 1 90 ? 5.584 3.688 11.704 1.00 88.50 90 TYR A O 1
ATOM 647 N N . HIS A 1 91 ? 5.594 1.586 12.503 1.00 88.62 91 HIS A N 1
ATOM 648 C CA . HIS A 1 91 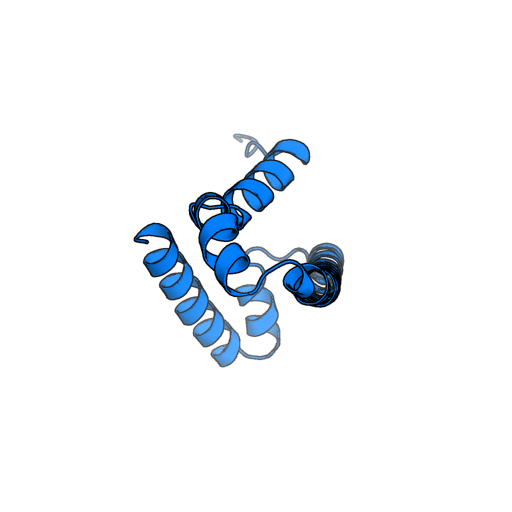? 6.987 1.328 12.126 1.00 88.62 91 HIS A CA 1
ATOM 649 C C . HIS A 1 91 ? 7.190 1.378 10.609 1.00 88.62 91 HIS A C 1
ATOM 651 O O . HIS A 1 91 ? 8.173 1.958 10.155 1.00 88.62 91 HIS A O 1
ATOM 657 N N . ALA A 1 92 ? 6.254 0.836 9.823 1.00 87.50 92 ALA A N 1
ATOM 658 C CA . ALA A 1 92 ? 6.316 0.885 8.364 1.00 87.50 92 ALA A CA 1
ATOM 659 C C . ALA A 1 92 ? 6.322 2.328 7.840 1.00 87.50 92 ALA A C 1
ATOM 661 O O . ALA A 1 92 ? 7.148 2.664 6.995 1.00 87.50 92 ALA A O 1
ATOM 662 N N . ASN A 1 93 ? 5.464 3.199 8.381 1.00 87.12 93 ASN A N 1
ATOM 663 C CA . ASN A 1 93 ? 5.451 4.612 8.002 1.00 87.12 93 ASN A CA 1
ATOM 664 C C . ASN A 1 93 ? 6.729 5.335 8.420 1.00 87.12 93 ASN A C 1
ATOM 666 O O . ASN A 1 93 ? 7.206 6.203 7.694 1.00 87.12 93 ASN A O 1
ATOM 670 N N . TRP A 1 94 ? 7.280 4.998 9.585 1.00 85.75 94 TRP A N 1
ATOM 671 C CA . TRP A 1 94 ? 8.486 5.656 10.067 1.00 85.75 94 TRP A CA 1
ATOM 672 C C . TRP A 1 94 ? 9.700 5.288 9.216 1.00 85.75 94 TRP A C 1
ATOM 674 O O . TRP A 1 94 ? 10.414 6.176 8.768 1.00 85.75 94 TRP A O 1
ATOM 684 N N . ILE A 1 95 ? 9.871 4.000 8.906 1.00 84.88 95 ILE A N 1
ATOM 685 C CA . ILE A 1 95 ? 10.916 3.518 7.994 1.00 84.88 95 ILE A CA 1
ATOM 686 C C . ILE A 1 95 ? 10.704 4.091 6.589 1.00 84.88 95 ILE A C 1
ATOM 688 O O . ILE A 1 95 ? 11.648 4.585 5.984 1.00 84.88 95 ILE A O 1
ATOM 692 N N . GLY A 1 96 ? 9.468 4.068 6.086 1.00 77.62 96 GLY A N 1
ATOM 693 C CA . GLY A 1 96 ? 9.141 4.551 4.745 1.00 77.62 96 GLY A CA 1
ATOM 694 C C . GLY A 1 96 ? 9.352 6.054 4.552 1.00 77.62 96 GLY A C 1
ATOM 695 O O . GLY A 1 96 ? 9.638 6.472 3.442 1.00 77.62 96 GLY A O 1
ATOM 696 N N . ASN A 1 97 ? 9.244 6.863 5.610 1.00 77.75 97 ASN A N 1
ATOM 697 C CA . ASN A 1 97 ? 9.541 8.299 5.550 1.00 77.75 97 ASN A CA 1
ATOM 698 C C . ASN A 1 97 ? 11.044 8.610 5.707 1.00 77.75 97 ASN A C 1
ATOM 700 O O . ASN A 1 97 ? 11.472 9.730 5.450 1.00 77.75 97 ASN A O 1
ATOM 704 N N . LEU A 1 98 ? 11.839 7.648 6.186 1.00 67.38 98 LEU A N 1
ATOM 705 C CA . LEU A 1 98 ? 13.291 7.783 6.337 1.00 67.38 98 LEU A CA 1
ATOM 706 C C . LEU A 1 98 ? 14.072 7.312 5.096 1.00 67.38 98 LEU A C 1
ATOM 708 O O . LEU A 1 98 ? 15.262 7.608 5.004 1.00 67.38 98 LEU A O 1
ATOM 712 N N . ALA A 1 99 ? 13.428 6.568 4.193 1.00 54.62 99 ALA A N 1
ATOM 713 C CA . ALA A 1 99 ? 13.994 6.023 2.956 1.00 54.62 99 ALA A CA 1
ATOM 714 C C . ALA A 1 99 ? 13.724 6.930 1.745 1.00 54.62 99 ALA A C 1
ATOM 716 O O . ALA A 1 99 ? 14.601 6.980 0.853 1.00 54.62 99 ALA A O 1
#

Radius of gyration: 17.32 Å; chains: 1; bounding box: 37×35×43 Å

pLDDT: mean 83.26, std 9.36, range [41.62, 95.25]

Organism: Shigella flexneri (NCBI:txid623)